Protein AF-A0A353QDG7-F1 (afdb_monomer_lite)

Secondary structure (DSSP, 8-state):
----STTGGGSHHHHHHHHHTT-HHHHHHHHHHHHTT-HHHHHHHHHHHT-TTGGGPPP------TTSSHHHHHHHHHHHHHHTT---

Foldseek 3Di:
DDDDDPPVCPQLVNLLVVVVVVNPVSVVVLVVCVVVVPPSNVVNVVSNVVDPVSVPDDDDDFDDDPPPCSVVVVVVVCVVCVVVVHDD

Sequence (88 aa):
MSMSNNKEQQTPESLAERIIGGDRRALARAITLLENGAPQANRIVSLLHQNADLNKARFIGITGPPGAGKSTLSNALVTCLRKRGEKA

pLDDT: mean 87.79, std 13.29, range [38.47, 96.81]

Structure (mmCIF, N/CA/C/O backbone):
data_AF-A0A353QDG7-F1
#
_entry.id   AF-A0A353QDG7-F1
#
loop_
_atom_site.group_PDB
_atom_site.id
_atom_site.type_symbol
_atom_site.label_atom_id
_atom_site.label_alt_id
_atom_site.label_comp_id
_atom_site.label_asym_id
_atom_site.label_entity_id
_atom_site.label_seq_id
_atom_site.pdbx_PDB_ins_code
_atom_site.Cartn_x
_atom_site.Cartn_y
_atom_site.Cartn_z
_atom_site.occupancy
_atom_site.B_iso_or_equiv
_atom_site.auth_seq_id
_atom_site.auth_comp_id
_atom_site.auth_asym_id
_atom_site.auth_atom_id
_atom_site.pdbx_PDB_model_num
ATOM 1 N N . MET A 1 1 ? -21.891 28.161 11.355 1.00 40.72 1 MET A N 1
ATOM 2 C CA . MET A 1 1 ? -21.748 27.142 12.415 1.00 40.72 1 MET A CA 1
ATOM 3 C C . MET A 1 1 ? -21.400 25.802 11.762 1.00 40.72 1 MET A C 1
ATOM 5 O O . MET A 1 1 ? -22.297 25.025 11.493 1.00 40.72 1 MET A O 1
ATOM 9 N N . SER A 1 2 ? -20.133 25.563 11.396 1.00 38.47 2 SER A N 1
ATOM 10 C CA . SER A 1 2 ? -19.667 24.247 10.899 1.00 38.47 2 SER A CA 1
ATOM 11 C C . SER A 1 2 ? -18.132 24.179 10.867 1.00 38.47 2 SER A C 1
ATOM 13 O O . SER A 1 2 ? -17.504 24.061 9.818 1.00 38.47 2 SER A O 1
ATOM 15 N N . MET A 1 3 ? -17.498 24.288 12.029 1.00 45.38 3 MET A N 1
ATOM 16 C CA . MET A 1 3 ? -16.079 23.960 12.186 1.00 45.38 3 MET A CA 1
ATOM 17 C C . MET A 1 3 ? -15.950 22.968 13.335 1.00 45.38 3 MET A C 1
ATOM 19 O O . MET A 1 3 ? -15.600 23.355 14.440 1.00 45.38 3 MET A O 1
ATOM 23 N N . SER A 1 4 ? -16.302 21.699 13.098 1.00 46.66 4 SER A N 1
ATOM 24 C CA . SER A 1 4 ? -15.969 20.626 14.052 1.00 46.66 4 SER A CA 1
ATOM 25 C C . SER A 1 4 ? -15.944 19.194 13.483 1.00 46.66 4 SER A C 1
ATOM 27 O O . SER A 1 4 ? -15.975 18.254 14.263 1.00 46.66 4 SER A O 1
ATOM 29 N N . ASN A 1 5 ? -15.849 18.981 12.158 1.00 58.25 5 ASN A N 1
ATOM 30 C CA . ASN A 1 5 ? -16.004 17.629 11.572 1.00 58.25 5 ASN A CA 1
ATOM 31 C C . ASN A 1 5 ? -14.697 16.931 11.126 1.00 58.25 5 ASN A C 1
ATOM 33 O O . ASN A 1 5 ? -14.740 15.836 10.580 1.00 58.25 5 ASN A O 1
ATOM 37 N N . ASN A 1 6 ? -13.521 17.551 11.310 1.00 61.62 6 ASN A N 1
ATOM 38 C CA . ASN A 1 6 ? -12.257 17.027 10.754 1.00 61.62 6 ASN A CA 1
ATOM 39 C C . ASN A 1 6 ? -11.467 16.130 11.730 1.00 61.62 6 ASN A C 1
ATOM 41 O O . ASN A 1 6 ? -10.625 15.353 11.299 1.00 61.62 6 ASN A O 1
ATOM 45 N N . LYS A 1 7 ? -11.714 16.222 13.046 1.00 60.16 7 LYS A N 1
ATOM 46 C CA . LYS A 1 7 ? -11.000 15.398 14.042 1.00 60.16 7 LYS A CA 1
ATOM 47 C C . LYS A 1 7 ? -11.567 13.979 14.144 1.00 60.16 7 LYS A C 1
ATOM 49 O O . LYS A 1 7 ? -10.790 13.035 14.213 1.00 60.16 7 LYS A O 1
ATOM 54 N N . GLU A 1 8 ? -12.890 13.820 14.086 1.00 58.84 8 GLU A N 1
ATOM 55 C CA . GLU A 1 8 ? -13.541 12.499 14.154 1.00 58.84 8 GLU A CA 1
ATOM 56 C C . GLU A 1 8 ? -13.255 11.644 12.911 1.00 58.84 8 GLU A C 1
ATOM 58 O O . GLU A 1 8 ? -13.047 10.441 13.019 1.00 58.84 8 GLU A O 1
ATOM 63 N N . GLN A 1 9 ? -13.117 12.275 11.739 1.00 62.12 9 GLN A N 1
ATOM 64 C CA . GLN A 1 9 ? -12.762 11.605 10.478 1.00 62.12 9 GLN A CA 1
ATOM 65 C C . GLN A 1 9 ? -11.285 11.178 10.382 1.00 62.12 9 GLN A C 1
ATOM 67 O O . GLN A 1 9 ? -10.876 10.600 9.369 1.00 62.12 9 GLN A O 1
ATOM 72 N N . GLN A 1 10 ? -10.473 11.517 11.389 1.00 74.44 10 GLN A N 1
ATOM 73 C CA . GLN A 1 10 ? -9.040 11.217 11.453 1.00 74.44 10 GLN A CA 1
ATOM 74 C C . GLN A 1 10 ? -8.678 10.248 12.583 1.00 74.44 10 GLN A C 1
ATOM 76 O O . GLN A 1 10 ? -7.494 10.032 12.839 1.00 74.44 10 GLN A O 1
ATOM 81 N N . THR A 1 11 ? -9.661 9.645 13.253 1.00 91.31 11 THR A N 1
ATOM 82 C CA . THR A 1 11 ? -9.377 8.563 14.201 1.00 91.31 11 THR A CA 1
ATOM 83 C C . THR A 1 11 ? -8.867 7.320 13.458 1.00 91.31 11 THR A C 1
ATOM 85 O O . THR A 1 11 ? -9.220 7.108 12.290 1.00 91.31 11 THR A O 1
ATOM 88 N N . PRO A 1 12 ? -8.040 6.478 14.105 1.00 92.44 12 PRO A N 1
ATOM 89 C CA . PRO A 1 12 ? -7.609 5.205 13.531 1.00 92.44 12 PRO A CA 1
ATOM 90 C C . PRO A 1 12 ? -8.779 4.333 13.056 1.00 92.44 12 PRO A C 1
ATOM 92 O O . PRO A 1 12 ? -8.710 3.740 11.982 1.00 92.44 12 PRO A O 1
ATOM 95 N N . GLU A 1 13 ? -9.858 4.303 13.835 1.00 94.94 13 GLU A N 1
ATOM 96 C CA . GLU A 1 13 ? -11.088 3.564 13.563 1.00 94.94 13 GLU A CA 1
ATOM 97 C C . GLU A 1 13 ? -11.793 4.093 12.307 1.00 94.94 13 GLU A C 1
ATOM 99 O O . GLU A 1 13 ? -12.035 3.327 11.374 1.00 94.94 13 GLU A O 1
ATOM 104 N N . SER A 1 14 ? -12.015 5.412 12.218 1.00 94.75 14 SER A N 1
ATOM 105 C CA . SER A 1 14 ? -12.652 6.029 11.045 1.00 94.75 14 SER A CA 1
ATOM 106 C C . SER A 1 14 ? -11.832 5.822 9.769 1.00 94.75 14 SER A C 1
ATOM 108 O O . SER A 1 14 ? -12.383 5.559 8.697 1.00 94.75 14 SER A O 1
ATOM 110 N N . LEU A 1 15 ? -10.501 5.910 9.862 1.00 94.38 15 LEU A N 1
ATOM 111 C CA . LEU A 1 15 ? -9.625 5.657 8.720 1.00 94.38 15 LEU A CA 1
ATOM 112 C C . LEU A 1 15 ? -9.694 4.195 8.273 1.00 94.38 15 LEU A C 1
ATOM 114 O O . LEU A 1 15 ? -9.804 3.949 7.073 1.00 94.38 15 LEU A O 1
ATOM 118 N N . ALA A 1 16 ? -9.673 3.239 9.203 1.00 94.50 16 ALA A N 1
ATOM 119 C CA . ALA A 1 16 ? -9.778 1.819 8.878 1.00 94.50 16 ALA A CA 1
ATOM 120 C C . ALA A 1 16 ? -11.113 1.485 8.190 1.00 94.50 16 ALA A C 1
ATOM 122 O O . ALA A 1 16 ? -11.112 0.846 7.137 1.00 94.50 16 ALA A O 1
ATOM 123 N N . GLU A 1 17 ? -12.238 1.979 8.715 1.00 94.19 17 GLU A N 1
ATOM 124 C CA . GLU A 1 17 ? -13.567 1.787 8.116 1.00 94.19 17 GLU A CA 1
ATOM 125 C C . GLU A 1 17 ? -13.644 2.344 6.691 1.00 94.19 17 GLU A C 1
ATOM 127 O O . GLU A 1 17 ? -14.102 1.672 5.765 1.00 94.19 17 GLU A O 1
ATOM 132 N N . ARG A 1 18 ? -13.131 3.559 6.483 1.00 94.75 18 ARG A N 1
ATOM 133 C CA . ARG A 1 18 ? -13.108 4.193 5.159 1.00 94.75 18 ARG A CA 1
ATOM 134 C C . ARG A 1 18 ? -12.216 3.445 4.172 1.00 94.75 18 ARG A C 1
ATOM 136 O O . ARG A 1 18 ? -12.568 3.345 2.998 1.00 94.75 18 ARG A O 1
ATOM 143 N N . ILE A 1 19 ? -11.088 2.900 4.629 1.00 94.25 19 ILE A N 1
ATOM 144 C CA . ILE A 1 19 ? -10.205 2.066 3.801 1.00 94.25 19 ILE A CA 1
ATOM 145 C C . ILE A 1 19 ? -10.922 0.785 3.374 1.00 94.25 19 ILE A C 1
ATOM 147 O O . ILE A 1 19 ? -10.890 0.448 2.191 1.00 94.25 19 ILE A O 1
ATOM 151 N N . ILE A 1 20 ? -11.614 0.111 4.298 1.00 92.50 20 ILE A N 1
ATOM 152 C CA . ILE A 1 20 ? -12.434 -1.074 3.994 1.00 92.50 20 ILE A CA 1
ATOM 153 C C . ILE A 1 20 ? -13.535 -0.718 2.981 1.00 92.50 20 ILE A C 1
ATOM 155 O O . ILE A 1 20 ? -13.791 -1.479 2.050 1.00 92.50 20 ILE A O 1
ATOM 159 N N . GLY A 1 21 ? -14.121 0.478 3.095 1.00 92.00 21 GLY A N 1
ATOM 160 C CA . GLY A 1 21 ? -15.075 1.033 2.131 1.00 92.00 21 GLY A CA 1
ATOM 161 C C . GLY A 1 21 ? -14.483 1.452 0.774 1.00 92.00 21 GLY A C 1
ATOM 162 O O . GLY A 1 21 ? -15.230 1.870 -0.108 1.00 92.00 21 GLY A O 1
ATOM 163 N N . GLY A 1 22 ? -13.164 1.350 0.573 1.00 90.62 22 GLY A N 1
ATOM 164 C CA . GLY A 1 22 ? -12.494 1.679 -0.691 1.00 90.62 22 GLY A CA 1
ATOM 165 C C . GLY A 1 22 ? -12.116 3.156 -0.873 1.00 90.62 22 GLY A C 1
ATOM 166 O O . GLY A 1 22 ? -11.814 3.578 -1.994 1.00 90.62 22 GLY A O 1
ATOM 167 N N . ASP A 1 23 ? -12.102 3.960 0.194 1.00 94.94 23 ASP A N 1
ATOM 168 C CA . ASP A 1 23 ? -11.699 5.368 0.133 1.00 94.94 23 ASP A CA 1
ATOM 169 C C . ASP A 1 23 ? -10.184 5.513 -0.098 1.00 94.94 23 ASP A C 1
ATOM 171 O O . ASP A 1 23 ? -9.350 5.375 0.804 1.00 94.94 23 ASP A O 1
ATOM 175 N N . ARG A 1 24 ? -9.821 5.874 -1.334 1.00 93.88 24 ARG A N 1
ATOM 176 C CA . ARG A 1 24 ? -8.428 6.087 -1.756 1.00 93.88 24 ARG A CA 1
ATOM 177 C C . ARG A 1 24 ? -7.711 7.186 -0.966 1.00 93.88 24 ARG A C 1
ATOM 179 O O . ARG A 1 24 ? -6.496 7.102 -0.803 1.00 93.88 24 ARG A O 1
ATOM 186 N N . ARG A 1 25 ? -8.418 8.221 -0.492 1.00 94.06 25 ARG A N 1
ATOM 187 C CA . ARG A 1 25 ? -7.803 9.312 0.287 1.00 94.06 25 ARG A CA 1
ATOM 188 C C . ARG A 1 25 ? -7.485 8.851 1.703 1.00 94.06 25 ARG A C 1
ATOM 190 O O . ARG A 1 25 ? -6.418 9.184 2.213 1.00 94.06 25 ARG A O 1
ATOM 197 N N . ALA A 1 26 ? -8.380 8.073 2.313 1.00 94.56 26 ALA A N 1
ATOM 198 C CA . ALA A 1 26 ? -8.128 7.457 3.615 1.00 94.56 26 ALA A CA 1
ATOM 199 C C . ALA A 1 26 ? -6.921 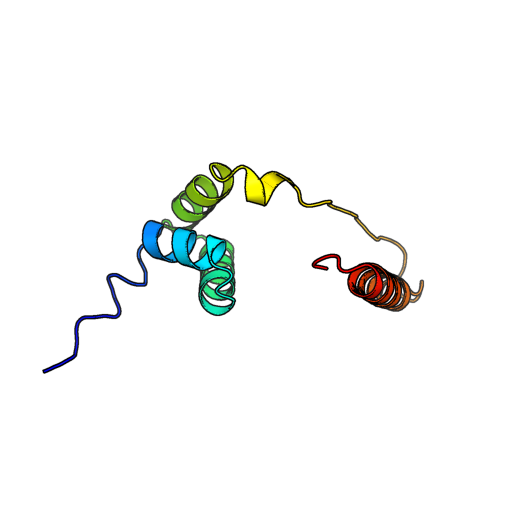6.506 3.548 1.00 94.56 26 ALA A C 1
ATOM 201 O O . ALA A 1 26 ? -6.037 6.587 4.400 1.00 94.56 26 ALA A O 1
ATOM 202 N N . LEU A 1 27 ? -6.825 5.696 2.484 1.00 94.38 27 LEU A N 1
ATOM 203 C CA . LEU A 1 27 ? -5.675 4.818 2.247 1.00 94.38 27 LEU A CA 1
ATOM 204 C C . LEU A 1 27 ? -4.365 5.602 2.103 1.00 94.38 27 LEU A C 1
ATOM 206 O O . LEU A 1 27 ? -3.397 5.301 2.797 1.00 94.38 27 LEU A O 1
ATOM 210 N N . ALA A 1 28 ? -4.335 6.629 1.247 1.00 95.12 28 ALA A N 1
ATOM 211 C CA . ALA A 1 28 ? -3.148 7.468 1.075 1.00 95.12 28 ALA A CA 1
ATOM 212 C C . ALA A 1 28 ? -2.702 8.097 2.405 1.00 95.12 28 ALA A C 1
ATOM 214 O O . ALA A 1 28 ? -1.517 8.104 2.725 1.00 95.12 28 ALA A O 1
ATOM 215 N N . ARG A 1 29 ? -3.657 8.561 3.221 1.00 93.69 29 ARG A N 1
ATOM 216 C CA . ARG A 1 29 ? -3.367 9.124 4.543 1.00 93.69 29 ARG A CA 1
ATOM 217 C C . ARG A 1 29 ? -2.785 8.088 5.502 1.00 93.69 29 ARG A C 1
ATOM 219 O O . ARG A 1 29 ? -1.836 8.414 6.209 1.00 93.69 29 ARG A O 1
ATOM 226 N N . ALA A 1 30 ? -3.327 6.872 5.532 1.00 94.12 30 ALA A N 1
ATOM 227 C CA . ALA A 1 30 ? -2.798 5.794 6.364 1.00 94.12 30 ALA A CA 1
ATOM 228 C C . ALA A 1 30 ? -1.369 5.399 5.960 1.00 94.12 30 ALA A C 1
ATOM 230 O O . ALA A 1 30 ? -0.532 5.226 6.842 1.00 94.12 30 ALA A O 1
ATOM 231 N N . ILE A 1 31 ? -1.068 5.350 4.655 1.00 94.62 31 ILE A N 1
ATOM 232 C CA . ILE A 1 31 ? 0.298 5.133 4.147 1.00 94.62 31 ILE A CA 1
ATOM 233 C C . ILE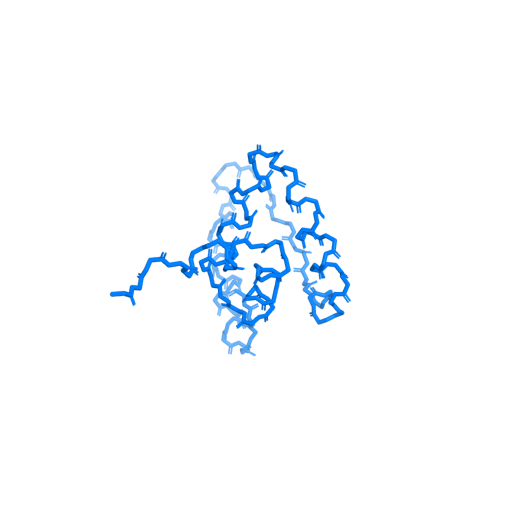 A 1 31 ? 1.231 6.233 4.665 1.00 94.62 31 ILE A C 1
ATOM 235 O O . ILE A 1 31 ? 2.240 5.928 5.289 1.00 94.62 31 ILE A O 1
ATOM 239 N N . THR A 1 32 ? 0.849 7.506 4.522 1.00 94.88 32 THR A N 1
ATOM 240 C CA . THR A 1 32 ? 1.646 8.631 5.037 1.00 94.88 32 THR A CA 1
ATOM 241 C C . THR A 1 32 ? 1.858 8.565 6.555 1.00 94.88 32 THR A C 1
ATOM 243 O O . THR A 1 32 ? 2.933 8.903 7.042 1.00 94.88 32 THR A O 1
ATOM 246 N N . LEU A 1 33 ? 0.851 8.160 7.337 1.00 94.19 33 LEU A N 1
ATOM 247 C CA . LEU A 1 33 ? 0.999 7.999 8.790 1.00 94.19 33 LEU A CA 1
ATOM 248 C C . LEU A 1 33 ? 1.989 6.879 9.134 1.00 94.19 33 LEU A C 1
ATOM 250 O O . LEU A 1 33 ? 2.783 7.042 10.059 1.00 94.19 33 LEU A O 1
ATOM 254 N N . LEU A 1 34 ? 1.947 5.773 8.390 1.00 93.75 34 LEU A N 1
ATOM 255 C CA . LEU A 1 34 ? 2.850 4.639 8.562 1.00 93.75 34 LEU A CA 1
ATOM 256 C C . LEU A 1 34 ? 4.295 5.003 8.202 1.00 93.75 34 LEU A C 1
ATOM 258 O O . LEU A 1 34 ? 5.195 4.743 8.994 1.00 93.75 34 LEU A O 1
ATOM 262 N N . GLU A 1 35 ? 4.511 5.655 7.058 1.00 94.88 35 GLU A N 1
ATOM 263 C CA . GLU A 1 35 ? 5.839 6.099 6.604 1.00 94.88 35 GLU A CA 1
ATOM 264 C C . GLU A 1 35 ? 6.485 7.099 7.572 1.00 94.88 35 GLU A C 1
ATOM 266 O O . GLU A 1 35 ? 7.695 7.069 7.779 1.00 94.88 35 GLU A O 1
ATOM 271 N N . ASN A 1 36 ? 5.677 7.947 8.215 1.00 94.75 36 ASN A N 1
ATOM 272 C CA . ASN A 1 36 ? 6.146 8.911 9.212 1.00 94.75 36 ASN A CA 1
ATOM 273 C C . ASN A 1 36 ? 6.293 8.322 10.627 1.00 94.75 36 ASN A C 1
ATOM 275 O O . ASN A 1 36 ? 6.604 9.062 11.560 1.00 94.75 36 ASN A O 1
ATOM 279 N N . GLY A 1 37 ? 6.022 7.027 10.825 1.00 92.31 37 GLY A N 1
ATOM 280 C CA . GLY A 1 37 ? 6.107 6.387 12.141 1.00 92.31 37 GLY A CA 1
ATOM 281 C C . GLY A 1 37 ? 5.110 6.940 13.167 1.00 92.31 37 GLY A C 1
ATOM 282 O O . GLY A 1 37 ? 5.391 6.946 14.366 1.00 92.31 37 GLY A O 1
ATOM 283 N N . ALA A 1 38 ? 3.951 7.438 12.724 1.00 93.00 38 ALA A N 1
ATOM 284 C CA . ALA A 1 38 ? 2.965 8.025 13.622 1.00 93.00 38 ALA A CA 1
ATOM 285 C C . ALA A 1 38 ? 2.414 6.967 14.606 1.00 93.00 38 ALA A C 1
ATOM 287 O O . ALA A 1 38 ? 2.068 5.864 14.174 1.00 93.00 38 ALA A O 1
ATOM 288 N N . PRO A 1 39 ? 2.208 7.291 15.901 1.00 89.50 39 PRO A N 1
ATOM 289 C CA . PRO A 1 39 ? 1.728 6.325 16.904 1.00 89.50 39 PRO A CA 1
ATOM 290 C C . PRO A 1 39 ? 0.409 5.630 16.530 1.00 89.50 39 PRO A C 1
ATOM 292 O O . PRO A 1 39 ? 0.165 4.477 16.876 1.00 89.50 39 PRO A O 1
ATOM 295 N N . GLN A 1 40 ? -0.442 6.336 15.787 1.00 89.19 40 GLN A N 1
ATOM 296 C CA . GLN A 1 40 ? -1.745 5.862 15.323 1.00 89.19 40 GLN A CA 1
ATOM 297 C C . GLN A 1 40 ? -1.648 4.808 14.206 1.00 89.19 40 GLN A C 1
ATOM 299 O O . GLN A 1 40 ? -2.596 4.048 14.010 1.00 89.19 40 GLN A O 1
ATOM 304 N N . ALA A 1 41 ? -0.523 4.722 13.488 1.00 91.19 41 ALA A N 1
ATOM 305 C CA . ALA A 1 41 ? -0.366 3.830 12.340 1.00 91.19 41 ALA A CA 1
ATOM 306 C C . ALA A 1 41 ? -0.496 2.350 12.729 1.00 91.19 41 ALA A C 1
ATOM 308 O O . ALA A 1 41 ? -1.220 1.602 12.073 1.00 91.19 41 ALA A O 1
ATOM 309 N N . ASN A 1 42 ? 0.114 1.946 13.849 1.00 92.25 42 ASN A N 1
ATOM 310 C CA . ASN A 1 42 ? 0.026 0.571 14.353 1.00 92.25 42 ASN A CA 1
ATOM 311 C C . ASN A 1 42 ? -1.421 0.160 14.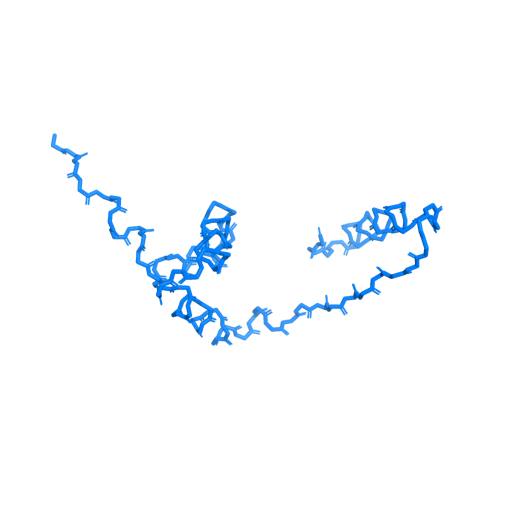655 1.00 92.25 42 ASN A C 1
ATOM 313 O O . ASN A 1 42 ? -1.819 -0.974 14.385 1.00 92.25 42 ASN A O 1
ATOM 317 N N . ARG A 1 43 ? -2.231 1.094 15.173 1.00 94.75 43 ARG A N 1
ATOM 318 C CA . ARG A 1 43 ? -3.649 0.847 15.444 1.00 9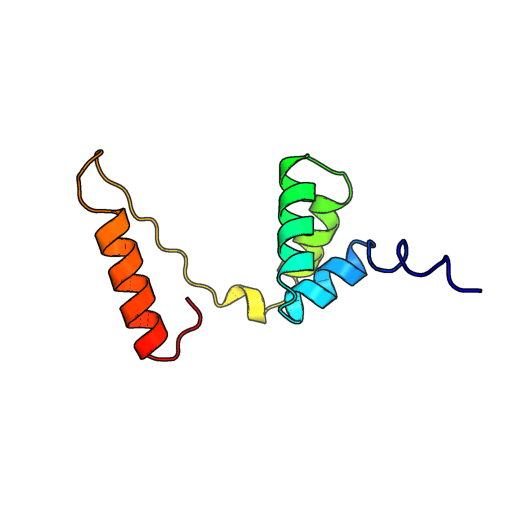4.75 43 ARG A CA 1
ATOM 319 C C . ARG A 1 43 ? -4.437 0.648 14.151 1.00 94.75 43 ARG A C 1
ATOM 321 O O . ARG A 1 43 ? -5.208 -0.303 14.074 1.00 94.75 43 ARG A O 1
ATOM 328 N N . ILE A 1 44 ? -4.205 1.487 13.139 1.00 94.19 44 ILE A N 1
ATOM 329 C CA . ILE A 1 44 ? -4.843 1.355 11.818 1.00 94.19 44 ILE A CA 1
ATOM 330 C C . ILE A 1 44 ? -4.503 -0.006 11.201 1.00 94.19 44 ILE A C 1
ATOM 332 O O . ILE A 1 44 ? -5.401 -0.739 10.800 1.00 94.19 44 ILE A O 1
ATOM 336 N N . VAL A 1 45 ? -3.220 -0.379 11.180 1.00 92.12 45 VAL A N 1
ATOM 337 C CA . VAL A 1 45 ? -2.755 -1.664 10.632 1.00 92.12 45 VAL A CA 1
ATOM 338 C C . VAL A 1 45 ? -3.410 -2.840 11.364 1.00 92.12 45 VAL A C 1
ATOM 340 O O . VAL A 1 45 ? -3.955 -3.735 10.722 1.00 92.12 45 VAL A O 1
ATOM 343 N N . SER A 1 46 ? -3.447 -2.809 12.700 1.00 93.00 46 SER A N 1
ATOM 344 C CA . SER A 1 46 ? -4.110 -3.841 13.510 1.00 93.00 46 SER A CA 1
ATOM 345 C C . SER A 1 46 ? -5.604 -3.987 13.195 1.00 93.00 46 SER A C 1
ATOM 347 O O . SER A 1 46 ? -6.098 -5.112 13.125 1.00 93.00 46 SER A O 1
ATOM 349 N N . LEU A 1 47 ? -6.321 -2.879 12.981 1.00 93.62 47 LEU A N 1
ATOM 350 C CA . LEU A 1 47 ? -7.738 -2.894 12.602 1.00 93.62 47 LEU A CA 1
ATOM 351 C C . LEU A 1 47 ? -7.949 -3.491 11.205 1.00 93.62 47 LEU A C 1
ATOM 353 O O . LEU A 1 47 ? -8.855 -4.298 11.013 1.00 93.62 47 LEU A O 1
ATOM 357 N N . LEU A 1 48 ? -7.090 -3.148 10.240 1.00 92.62 48 LEU A N 1
ATOM 358 C CA . LEU A 1 48 ? -7.165 -3.698 8.884 1.00 92.62 48 LEU A CA 1
ATOM 359 C C . LEU A 1 48 ? -6.879 -5.208 8.861 1.00 92.62 48 LEU A C 1
ATOM 361 O O . LEU A 1 48 ? -7.580 -5.944 8.175 1.00 92.62 48 LEU A O 1
ATOM 365 N N . HIS A 1 49 ? -5.916 -5.695 9.651 1.00 89.38 49 HIS A N 1
ATOM 366 C CA . HIS A 1 49 ? -5.596 -7.129 9.724 1.00 89.38 49 HIS A CA 1
ATOM 367 C C . HIS A 1 49 ? -6.740 -8.005 10.253 1.00 89.38 49 HIS A C 1
ATOM 369 O O . HIS A 1 49 ? -6.804 -9.189 9.920 1.00 89.38 49 HIS A O 1
ATOM 375 N N . GLN A 1 50 ? -7.643 -7.447 11.062 1.00 89.31 50 GLN A N 1
ATOM 376 C CA . GLN A 1 50 ? -8.812 -8.173 11.574 1.00 89.31 50 GLN A CA 1
ATOM 377 C C . GLN A 1 50 ? -9.867 -8.423 10.487 1.00 89.31 50 GLN A C 1
ATOM 379 O O . GLN A 1 50 ? -10.732 -9.282 10.653 1.00 89.31 50 GLN A O 1
ATOM 384 N N . ASN A 1 51 ? -9.806 -7.702 9.364 1.00 86.50 51 ASN A N 1
ATOM 385 C CA . ASN A 1 51 ? -10.752 -7.866 8.275 1.00 86.50 51 ASN A CA 1
ATOM 386 C C . ASN A 1 51 ? -10.329 -9.019 7.346 1.00 86.50 51 ASN A C 1
ATOM 388 O O . ASN A 1 51 ? -9.379 -8.910 6.570 1.00 86.50 51 ASN A O 1
ATOM 392 N N . ALA A 1 52 ? -11.068 -10.129 7.396 1.00 77.12 52 ALA A N 1
ATOM 393 C CA . ALA A 1 52 ? -10.769 -11.334 6.622 1.00 77.12 52 ALA A CA 1
ATOM 394 C C . ALA A 1 52 ? -10.875 -11.147 5.096 1.00 77.12 52 ALA A C 1
ATOM 396 O O . ALA A 1 52 ? -10.216 -11.872 4.348 1.00 77.12 52 ALA A O 1
ATOM 397 N N . ASP A 1 53 ? -11.660 -10.179 4.614 1.00 81.19 53 ASP A N 1
ATOM 398 C CA . ASP A 1 53 ? -11.776 -9.916 3.177 1.00 81.19 53 ASP A CA 1
ATOM 399 C C . ASP A 1 53 ? -10.505 -9.288 2.601 1.00 81.19 53 ASP A C 1
ATOM 401 O O . ASP A 1 53 ? -10.168 -9.546 1.442 1.00 81.19 53 ASP A O 1
ATOM 405 N N . LEU A 1 54 ? -9.747 -8.547 3.416 1.00 80.62 54 LEU A N 1
ATOM 406 C CA . LEU A 1 54 ? -8.454 -7.983 3.019 1.00 80.62 54 LEU A CA 1
ATOM 407 C C . LEU A 1 54 ? -7.358 -9.055 2.882 1.00 80.62 54 LEU A C 1
ATOM 409 O O . LEU A 1 54 ? -6.389 -8.852 2.152 1.00 80.62 54 LEU A O 1
ATOM 413 N N . ASN A 1 55 ? -7.535 -10.231 3.491 1.00 74.75 55 ASN A N 1
ATOM 414 C CA . ASN A 1 55 ? -6.556 -11.325 3.462 1.00 74.75 55 ASN A CA 1
ATOM 415 C C . ASN A 1 55 ? -6.602 -12.173 2.176 1.00 74.75 55 ASN A C 1
ATOM 417 O O . ASN A 1 55 ? -5.846 -13.131 2.037 1.00 74.75 55 ASN A O 1
ATOM 421 N N . LYS A 1 56 ? -7.475 -11.837 1.219 1.00 82.19 56 LYS A N 1
ATOM 422 C CA . LYS A 1 56 ? -7.640 -12.573 -0.049 1.00 82.19 56 LYS A CA 1
ATOM 423 C C . LYS A 1 56 ? -6.701 -12.089 -1.168 1.00 82.19 56 LYS A C 1
ATOM 425 O O . LYS A 1 56 ? -6.746 -12.621 -2.278 1.00 82.19 56 LYS A O 1
ATOM 430 N N . ALA A 1 57 ? -5.877 -11.070 -0.912 1.00 85.88 57 ALA A N 1
ATOM 431 C CA . ALA A 1 57 ? -4.964 -10.503 -1.90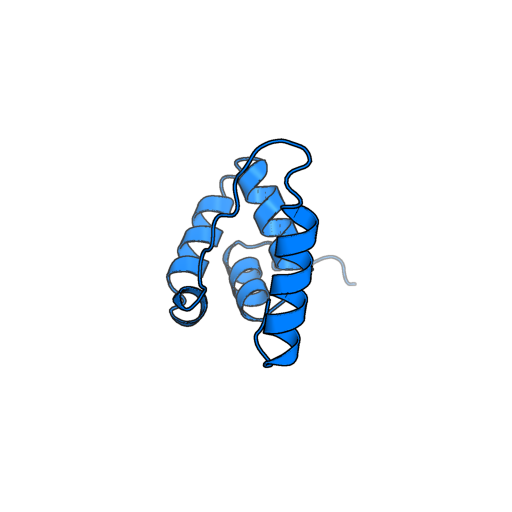2 1.00 85.88 57 ALA A CA 1
ATOM 432 C C . ALA A 1 57 ? -3.788 -11.444 -2.225 1.00 85.88 57 ALA A C 1
ATOM 434 O O . ALA A 1 57 ? -3.276 -12.155 -1.363 1.00 85.88 57 ALA A O 1
ATOM 435 N N . ARG A 1 58 ? -3.329 -11.421 -3.482 1.00 88.00 58 ARG A N 1
ATOM 436 C CA . ARG A 1 58 ? -2.150 -12.175 -3.940 1.00 88.00 58 ARG A CA 1
ATOM 437 C C . ARG A 1 58 ? -0.934 -11.255 -4.004 1.00 88.00 58 ARG A C 1
ATOM 439 O O . ARG A 1 58 ? -1.006 -10.197 -4.623 1.00 88.00 58 ARG A O 1
ATOM 446 N N . PHE A 1 59 ? 0.188 -11.681 -3.426 1.00 89.81 59 PHE A N 1
ATOM 447 C CA . PHE A 1 59 ? 1.459 -10.952 -3.475 1.00 89.81 59 PHE A CA 1
ATOM 448 C C . PHE A 1 59 ? 2.394 -11.588 -4.507 1.00 89.81 59 PHE A C 1
ATOM 450 O O . PHE A 1 59 ? 2.718 -12.770 -4.409 1.00 89.81 59 PHE A O 1
ATOM 457 N N . ILE A 1 60 ? 2.824 -10.810 -5.504 1.00 91.69 60 ILE A N 1
ATOM 458 C CA . ILE A 1 60 ? 3.719 -11.263 -6.578 1.00 91.69 60 ILE A CA 1
ATOM 459 C C . ILE A 1 60 ? 4.898 -10.290 -6.665 1.00 91.69 60 ILE A C 1
ATOM 461 O O . ILE A 1 60 ? 4.718 -9.120 -6.997 1.00 91.69 60 ILE A O 1
ATOM 465 N N . GLY A 1 61 ? 6.107 -10.772 -6.372 1.00 93.81 61 GLY A N 1
ATOM 466 C CA . GLY A 1 61 ? 7.341 -9.999 -6.522 1.00 93.81 61 GLY A CA 1
ATOM 467 C C . GLY A 1 61 ? 7.911 -10.115 -7.936 1.00 93.81 61 GLY A C 1
ATOM 468 O O . GLY A 1 61 ? 8.100 -11.221 -8.434 1.00 93.81 61 GLY A O 1
ATOM 469 N N . ILE A 1 62 ? 8.218 -8.982 -8.575 1.00 93.62 62 ILE A N 1
ATOM 470 C CA . ILE A 1 62 ? 8.876 -8.932 -9.891 1.00 93.62 62 ILE A CA 1
ATOM 471 C C . ILE A 1 62 ? 10.255 -8.293 -9.717 1.00 93.62 62 ILE A C 1
ATOM 473 O O . ILE A 1 62 ? 10.363 -7.124 -9.354 1.00 93.62 62 ILE A O 1
ATOM 477 N N . THR A 1 63 ? 11.315 -9.050 -10.000 1.00 93.06 63 THR A N 1
ATOM 478 C CA . THR A 1 63 ? 12.715 -8.621 -9.842 1.00 93.06 63 THR A CA 1
ATOM 479 C C . THR A 1 63 ? 13.534 -8.897 -11.107 1.00 93.06 63 THR A C 1
ATOM 481 O O . THR A 1 63 ? 13.075 -9.586 -12.015 1.00 93.06 63 THR A O 1
ATOM 484 N N . GLY A 1 64 ? 14.722 -8.297 -11.209 1.00 93.12 64 GLY A N 1
ATOM 485 C CA . GLY A 1 64 ? 15.612 -8.384 -12.371 1.00 93.12 64 GLY A CA 1
ATOM 486 C C . GLY A 1 64 ? 16.411 -7.094 -12.620 1.00 93.12 64 GLY A C 1
ATOM 487 O O . GLY A 1 64 ? 16.066 -6.038 -12.076 1.00 93.12 64 GLY A O 1
ATOM 488 N N . PRO A 1 65 ? 17.453 -7.136 -13.468 1.00 94.69 65 PRO A N 1
ATOM 489 C CA . PRO A 1 65 ? 18.366 -6.011 -13.688 1.00 94.69 65 PRO A CA 1
ATOM 490 C C . PRO A 1 65 ? 17.680 -4.791 -14.338 1.00 94.69 65 PRO A C 1
ATOM 492 O O . PRO A 1 65 ? 16.582 -4.917 -14.903 1.00 94.69 65 PRO A O 1
ATOM 495 N N . PRO A 1 66 ? 18.271 -3.582 -14.251 1.00 93.31 66 PRO A N 1
ATOM 496 C CA . PRO A 1 66 ? 17.796 -2.409 -14.990 1.00 93.31 66 PRO A CA 1
ATOM 497 C C . PRO A 1 66 ? 17.654 -2.724 -16.487 1.00 93.31 66 PRO A C 1
ATOM 499 O O . PRO A 1 66 ? 18.477 -3.434 -17.051 1.00 93.31 66 PRO A O 1
ATOM 502 N N . GLY A 1 67 ? 16.578 -2.259 -17.125 1.00 93.12 67 GLY A N 1
ATOM 503 C CA . GLY A 1 67 ? 16.321 -2.533 -18.547 1.00 93.12 67 GLY A CA 1
ATOM 504 C C . GLY A 1 67 ? 15.691 -3.897 -18.878 1.00 93.12 67 GLY A C 1
ATOM 505 O O . GLY A 1 67 ? 15.222 -4.067 -19.995 1.00 93.12 67 GLY A O 1
ATOM 506 N N . ALA A 1 68 ? 15.547 -4.832 -17.927 1.00 94.31 68 ALA A N 1
ATOM 507 C CA . ALA A 1 68 ? 14.949 -6.162 -18.165 1.00 94.31 68 ALA A CA 1
ATOM 508 C C . ALA A 1 68 ? 13.438 -6.173 -18.511 1.00 94.31 68 ALA A C 1
ATOM 510 O O . ALA A 1 68 ? 12.809 -7.225 -18.516 1.00 94.31 68 ALA A O 1
ATOM 511 N N . GLY A 1 69 ? 12.811 -5.011 -18.718 1.00 94.94 69 GLY A N 1
ATOM 512 C CA . GLY A 1 69 ? 11.390 -4.926 -19.073 1.00 94.94 69 GLY A CA 1
ATOM 513 C C . GLY A 1 69 ? 10.403 -5.181 -17.926 1.00 94.94 69 GLY A C 1
ATOM 514 O O . GLY A 1 69 ? 9.215 -5.349 -18.182 1.00 94.94 69 GLY A O 1
ATOM 515 N N . LYS A 1 70 ? 10.846 -5.168 -16.659 1.00 96.81 70 LYS A N 1
ATOM 516 C CA . LYS A 1 70 ? 9.985 -5.402 -15.476 1.00 96.81 70 LYS A CA 1
ATOM 517 C C . LYS A 1 70 ? 8.725 -4.528 -15.449 1.00 96.81 70 LYS A C 1
ATOM 519 O O . LYS A 1 70 ? 7.646 -5.041 -15.183 1.00 96.81 70 LYS A O 1
ATOM 524 N N . SER A 1 71 ? 8.852 -3.232 -15.755 1.00 94.88 71 SER A N 1
ATOM 525 C CA . SER A 1 71 ? 7.714 -2.300 -15.800 1.00 94.88 71 SER A CA 1
ATOM 526 C C . SER A 1 71 ? 6.762 -2.594 -16.962 1.00 94.88 71 SER A C 1
ATOM 528 O O . SER A 1 71 ? 5.551 -2.457 -16.823 1.00 94.88 71 SER A O 1
ATOM 530 N N . THR A 1 72 ? 7.293 -3.041 -18.104 1.00 96.50 72 THR A N 1
ATOM 531 C CA . THR A 1 72 ? 6.480 -3.484 -19.244 1.00 96.50 72 THR A CA 1
ATOM 532 C C . THR A 1 72 ? 5.682 -4.730 -18.873 1.00 96.50 72 THR A C 1
ATOM 534 O O . THR A 1 72 ? 4.476 -4.787 -19.112 1.00 96.50 72 THR A O 1
ATOM 537 N N . LEU A 1 73 ? 6.336 -5.699 -18.225 1.00 95.81 73 LEU A N 1
ATOM 538 C CA . LEU A 1 73 ? 5.706 -6.925 -17.747 1.00 95.81 73 LEU A CA 1
ATOM 539 C C . LEU A 1 73 ? 4.625 -6.639 -16.699 1.00 95.81 73 LEU A C 1
ATOM 541 O O . LEU A 1 73 ? 3.513 -7.146 -16.829 1.00 95.81 73 LEU A O 1
ATOM 545 N N . SER A 1 74 ? 4.919 -5.819 -15.684 1.00 95.31 74 SER A N 1
ATOM 546 C CA . SER A 1 74 ? 3.948 -5.500 -14.632 1.00 95.31 74 SER A CA 1
ATOM 547 C C . SER A 1 74 ? 2.723 -4.779 -15.196 1.00 95.31 74 SER A C 1
ATOM 549 O O . SER A 1 74 ? 1.594 -5.133 -14.858 1.00 95.31 74 SER A O 1
ATOM 551 N N . ASN A 1 75 ? 2.916 -3.839 -16.125 1.00 95.81 75 ASN A N 1
ATOM 552 C CA . ASN A 1 75 ? 1.815 -3.135 -16.774 1.00 95.81 75 ASN A CA 1
ATOM 553 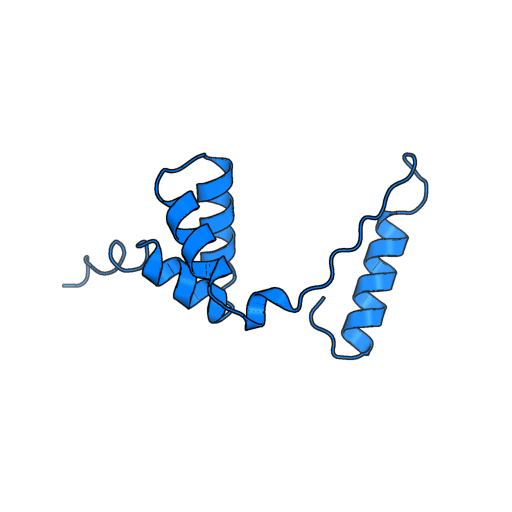C C . ASN A 1 75 ? 0.944 -4.073 -17.632 1.00 95.81 75 ASN A C 1
ATOM 555 O O . ASN A 1 75 ? -0.289 -4.020 -17.577 1.00 95.81 75 ASN A O 1
ATOM 559 N N . ALA A 1 76 ? 1.572 -4.972 -18.396 1.00 96.38 76 ALA A N 1
ATOM 560 C CA . ALA A 1 76 ? 0.860 -5.976 -19.184 1.00 96.38 76 ALA A CA 1
ATOM 561 C C . ALA A 1 76 ? 0.077 -6.954 -18.289 1.00 96.38 76 ALA A C 1
ATOM 563 O O . ALA A 1 76 ? -1.079 -7.269 -18.583 1.00 96.38 76 ALA A O 1
ATOM 564 N N . LEU A 1 77 ? 0.670 -7.379 -17.168 1.00 95.31 77 LEU A N 1
ATOM 565 C CA . LEU A 1 77 ? 0.028 -8.247 -16.183 1.00 95.31 77 LEU A CA 1
ATOM 566 C C . LEU A 1 77 ? -1.218 -7.585 -15.584 1.00 95.31 77 LEU A C 1
ATOM 568 O O . LEU A 1 77 ? -2.297 -8.173 -15.643 1.00 95.31 77 LEU A O 1
ATOM 572 N N . VAL A 1 78 ? -1.103 -6.351 -15.082 1.00 95.44 78 VAL A N 1
ATOM 573 C CA . VAL A 1 78 ? -2.240 -5.589 -14.532 1.00 95.44 78 VAL A CA 1
ATOM 574 C C . VAL A 1 78 ? -3.346 -5.431 -15.576 1.00 95.44 78 VAL A C 1
ATOM 576 O O . VAL A 1 78 ? -4.520 -5.650 -15.279 1.00 95.44 78 VAL A O 1
ATOM 579 N N . THR A 1 79 ? -2.983 -5.120 -16.823 1.00 96.50 79 THR A N 1
ATOM 580 C CA . THR A 1 79 ? -3.944 -5.008 -17.931 1.00 96.50 79 THR A CA 1
ATOM 581 C C . THR A 1 79 ? -4.697 -6.321 -18.160 1.00 96.50 79 THR A C 1
ATOM 583 O O . THR A 1 79 ? -5.917 -6.315 -18.323 1.00 96.50 79 THR A O 1
ATOM 586 N N . CYS A 1 80 ? -3.993 -7.455 -18.154 1.00 96.50 80 CYS A N 1
ATOM 587 C CA . CYS A 1 80 ? -4.594 -8.778 -18.321 1.00 96.50 80 CYS A CA 1
ATOM 588 C C . CYS A 1 80 ? -5.537 -9.136 -17.161 1.00 96.50 80 CYS A C 1
ATOM 590 O O . CYS A 1 80 ? -6.653 -9.593 -17.402 1.00 96.50 80 CYS A O 1
ATOM 592 N N . LEU A 1 81 ? -5.130 -8.878 -15.914 1.00 94.81 81 LEU A N 1
ATOM 593 C CA . LEU A 1 81 ? -5.944 -9.149 -14.723 1.00 94.81 81 LEU A CA 1
ATOM 594 C C . LEU A 1 81 ? -7.230 -8.313 -14.712 1.00 94.81 81 LEU A C 1
ATOM 596 O O . LEU A 1 81 ? -8.318 -8.855 -14.523 1.00 94.81 81 LEU A O 1
ATOM 600 N N . ARG A 1 82 ? -7.138 -7.018 -15.035 1.00 94.75 82 ARG A N 1
ATOM 601 C CA . ARG A 1 82 ? -8.318 -6.146 -15.153 1.00 94.75 82 ARG A CA 1
ATOM 602 C C . ARG A 1 82 ? -9.286 -6.612 -16.238 1.00 94.75 82 ARG A C 1
ATOM 604 O O . ARG A 1 82 ? -10.492 -6.588 -16.020 1.00 94.75 82 ARG A O 1
ATOM 611 N N . LYS A 1 83 ? -8.780 -7.097 -17.381 1.00 96.19 83 LYS A N 1
ATOM 612 C CA . LYS A 1 83 ? -9.618 -7.696 -18.441 1.00 96.19 83 LYS A CA 1
ATOM 613 C C . LYS A 1 83 ? -10.374 -8.946 -17.976 1.00 96.19 83 LYS A C 1
ATOM 615 O O . LYS A 1 83 ? -11.410 -9.260 -18.548 1.00 96.19 83 LYS A O 1
ATOM 620 N N . ARG A 1 84 ? -9.884 -9.641 -16.946 1.00 95.31 84 ARG A N 1
ATOM 621 C CA . ARG A 1 84 ? -10.557 -10.786 -16.307 1.00 95.31 84 ARG A CA 1
ATOM 622 C C . ARG A 1 84 ? -11.536 -10.369 -15.201 1.00 95.31 84 ARG A C 1
ATOM 624 O O . ARG A 1 84 ? -12.092 -11.233 -14.536 1.00 95.31 84 ARG A O 1
ATOM 631 N N . GLY A 1 85 ? -11.740 -9.066 -14.991 1.00 92.75 85 GLY A N 1
ATOM 632 C CA . GLY A 1 85 ? -12.592 -8.534 -13.925 1.00 92.75 85 GLY A CA 1
ATOM 633 C C . GLY A 1 85 ? -11.932 -8.532 -12.545 1.00 92.75 85 GLY A C 1
ATOM 634 O O . GLY A 1 85 ? -12.596 -8.250 -11.549 1.00 92.75 85 GLY A O 1
ATOM 635 N N . GLU A 1 86 ? -10.633 -8.829 -12.460 1.00 89.25 86 GLU A N 1
ATOM 636 C CA . GLU A 1 86 ? -9.913 -8.773 -11.195 1.00 89.25 86 GLU A CA 1
ATOM 637 C C . GLU A 1 86 ? -9.554 -7.331 -10.817 1.00 89.25 86 GLU A C 1
ATOM 639 O O . GLU A 1 86 ? -9.195 -6.504 -11.662 1.00 89.25 86 GLU A O 1
ATOM 644 N N . LYS A 1 87 ? -9.607 -7.033 -9.516 1.00 79.44 87 LYS A N 1
ATOM 645 C CA . LYS A 1 87 ? -9.138 -5.759 -8.965 1.00 79.44 87 LYS A CA 1
ATOM 646 C C . LYS A 1 87 ? -7.611 -5.820 -8.819 1.00 79.44 87 LYS A C 1
ATOM 648 O O . LYS A 1 87 ? -7.118 -6.394 -7.853 1.00 79.44 87 LYS A O 1
ATOM 653 N N . ALA A 1 88 ? -6.898 -5.249 -9.795 1.00 70.56 88 ALA A N 1
ATOM 654 C CA . ALA A 1 88 ? -5.434 -5.131 -9.859 1.00 70.56 88 ALA A CA 1
ATOM 655 C C . ALA A 1 88 ? -4.983 -3.679 -10.070 1.00 70.56 88 ALA A C 1
ATOM 657 O O . ALA A 1 88 ? -5.713 -2.907 -10.744 1.00 70.56 88 ALA A O 1
#

Radius of gyration: 17.24 Å; chains: 1; bounding box: 40×40×36 Å